Protein AF-A0A2V1P4N2-F1 (afdb_monomer)

Solvent-accessible surface area (backbone atoms only — not comparable to full-atom values): 5413 Å² total; per-residue (Å²): 138,85,81,80,79,82,78,78,50,67,86,40,73,65,31,40,52,53,49,50,51,52,49,52,50,54,50,50,53,49,51,61,58,66,68,59,76,42,69,71,52,50,62,48,48,64,73,46,69,59,47,36,70,72,46,47,44,36,50,70,76,67,57,51,78,63,78,56,53,78,71,56,49,60,57,41,40,74,46,61,57,85,56,35,48,56,71,40,66,110

Foldseek 3Di:
DDDPPPDQDCVDPVSVVVVVVVVVVVVVVCVVVVVVCDPVNVVVVVLCVLAAVVVVCCCPVVVPDWPDDSVVSNVLSVDDNVCSVVNGHD

Organism: NCBI:txid1914409

Sequence (90 aa):
MQSRTLSFNTTTSMGRLTLNILLSFAQFEREVIGERISDRYVSRLLRLAWLAPVVLERLVVRREPCAISLYDLCFVASLPWEEQSVRVFD

Radius of gyration: 22.71 Å; Cα contacts (8 Å, |Δi|>4): 51; chains: 1; bounding box: 44×24×64 Å

Secondary structure (DSSP, 8-state):
---------TTSHHHHHHHHHHHHHHHHHHHHHHTT--HHHHHHHHHHTTS-HHHHIIIIIS-PPPSS-HHHHHHHTTS-HHHHHHHHH-

Nearest PDB structures (foldseek):
  8rdw-assembly1_PO  TM=2.909E-01  e=4.876E+00  Psychrobacter urativorans

pLDDT: mean 75.49, std 11.6, range [38.22, 93.0]

Mean predicted aligned error: 13.63 Å

InterPro domains:
  IPR006119 Resolvase, N-terminal catalytic domain [PF00239] (8-39)
  IPR036162 Resolvase-like, N-terminal catalytic domain superfamily [G3DSA:3.40.50.1390] (2-52)
  IPR036162 Resolvase-like, N-terminal catalytic domain superfamily [SSF53041] (5-42)

Structure (mmCIF, N/CA/C/O backbone):
data_AF-A0A2V1P4N2-F1
#
_entry.id   AF-A0A2V1P4N2-F1
#
loop_
_atom_site.group_PDB
_atom_site.id
_atom_site.type_symbol
_atom_site.label_atom_id
_atom_site.label_alt_id
_atom_site.label_comp_id
_atom_site.label_asym_id
_atom_site.label_entity_id
_atom_site.label_seq_id
_atom_site.pdbx_PDB_ins_code
_atom_site.Cartn_x
_atom_site.Cartn_y
_atom_site.Cartn_z
_atom_site.occupancy
_atom_site.B_iso_or_equiv
_atom_site.auth_seq_id
_atom_site.auth_comp_id
_atom_site.auth_asym_id
_atom_site.auth_atom_id
_atom_site.pdbx_PDB_model_num
ATOM 1 N N . MET A 1 1 ? -8.796 -13.548 41.915 1.00 38.56 1 MET A N 1
ATOM 2 C CA . MET A 1 1 ? -8.816 -12.761 40.663 1.00 38.56 1 MET A CA 1
ATOM 3 C C . MET A 1 1 ? -10.172 -12.071 40.552 1.00 38.56 1 MET A C 1
ATOM 5 O O . MET A 1 1 ? -11.143 -12.736 40.223 1.00 38.56 1 MET A O 1
ATOM 9 N N . GLN A 1 2 ? -10.284 -10.790 40.918 1.00 38.22 2 GLN A N 1
ATOM 10 C CA . GLN A 1 2 ? -11.527 -10.027 40.732 1.00 38.22 2 GLN A CA 1
ATOM 11 C C . GLN A 1 2 ? -11.515 -9.402 39.335 1.00 38.22 2 GLN A C 1
ATOM 13 O O . GLN A 1 2 ? -10.726 -8.49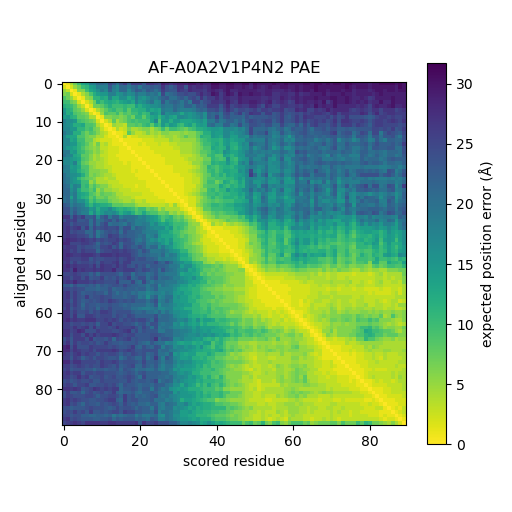9 39.067 1.00 38.22 2 GLN A O 1
ATOM 18 N N . SER A 1 3 ? -12.381 -9.890 38.448 1.00 50.25 3 SER A N 1
ATOM 19 C CA . SER A 1 3 ? -12.696 -9.195 37.201 1.00 50.25 3 SER A CA 1
ATOM 20 C C . SER A 1 3 ? -13.568 -7.9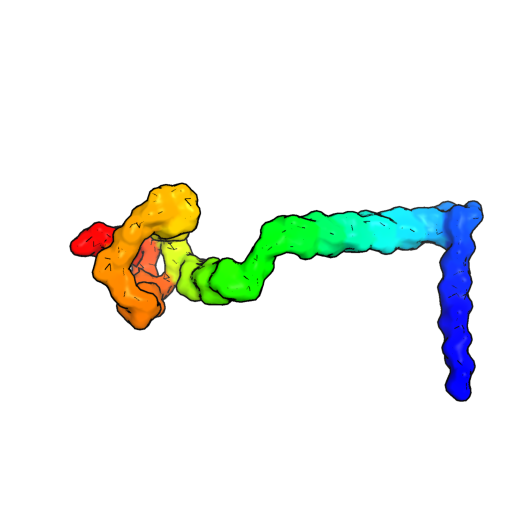87 37.552 1.00 50.25 3 SER A C 1
ATOM 22 O O . SER A 1 3 ? -14.701 -8.152 38.002 1.00 50.25 3 SER A O 1
ATOM 24 N N . ARG A 1 4 ? -13.028 -6.767 37.427 1.00 43.66 4 ARG A N 1
ATOM 25 C CA . ARG A 1 4 ? -13.820 -5.531 37.501 1.00 43.66 4 ARG A CA 1
ATOM 26 C C . ARG A 1 4 ? -14.647 -5.434 36.220 1.00 43.66 4 ARG A C 1
ATOM 28 O O . ARG A 1 4 ? -14.136 -5.000 35.191 1.00 43.66 4 ARG A O 1
ATOM 35 N N . THR A 1 5 ? -15.918 -5.812 36.270 1.00 54.97 5 THR A N 1
ATOM 36 C CA . THR A 1 5 ? -16.870 -5.503 35.199 1.00 54.97 5 THR A CA 1
ATOM 37 C C . THR A 1 5 ? -17.096 -3.993 35.198 1.00 54.97 5 THR A C 1
ATOM 39 O O . THR A 1 5 ? -17.778 -3.452 36.066 1.00 54.97 5 THR A O 1
ATOM 42 N N . LEU A 1 6 ? -16.470 -3.286 34.257 1.00 59.97 6 LEU A N 1
ATOM 43 C CA . LEU A 1 6 ? -16.695 -1.858 34.060 1.00 59.97 6 LEU A CA 1
ATOM 44 C C . LEU A 1 6 ? -18.074 -1.706 33.404 1.00 59.97 6 LEU A C 1
ATOM 46 O O . LEU A 1 6 ? -18.232 -1.890 32.201 1.00 59.97 6 LEU A O 1
ATOM 50 N N . SER A 1 7 ? -19.106 -1.496 34.221 1.00 61.56 7 SER A N 1
ATOM 51 C CA . SER A 1 7 ? -20.489 -1.416 33.751 1.00 61.56 7 SER A CA 1
ATOM 52 C C . SER A 1 7 ? -20.700 -0.131 32.947 1.00 61.56 7 SER A C 1
ATOM 54 O O . SER A 1 7 ? -20.766 0.960 33.518 1.00 61.56 7 SER A O 1
ATOM 56 N N . PHE A 1 8 ? -20.825 -0.245 31.625 1.00 60.44 8 PHE A N 1
ATOM 57 C CA . PHE A 1 8 ? -21.190 0.874 30.759 1.00 60.44 8 PHE A CA 1
ATOM 58 C C . PHE A 1 8 ? -22.694 1.138 30.855 1.00 60.44 8 PHE A C 1
ATOM 60 O O . PHE A 1 8 ? -23.514 0.353 30.386 1.00 60.44 8 PHE A O 1
ATOM 67 N N . ASN A 1 9 ? -23.065 2.247 31.492 1.00 61.47 9 ASN A N 1
ATOM 68 C CA . ASN A 1 9 ? -24.463 2.620 31.675 1.00 61.47 9 ASN A CA 1
ATOM 69 C C . ASN A 1 9 ? -24.954 3.487 30.500 1.00 61.47 9 ASN A C 1
ATOM 71 O O . ASN A 1 9 ? -24.665 4.685 30.441 1.00 61.47 9 ASN A O 1
ATOM 75 N N . THR A 1 10 ? -25.723 2.890 29.582 1.00 65.00 10 THR A N 1
ATOM 76 C CA . THR A 1 10 ? -26.271 3.511 28.351 1.00 65.00 10 THR A CA 1
ATOM 77 C C . THR A 1 10 ? -27.350 4.573 28.603 1.00 65.00 10 THR A C 1
ATOM 79 O O . THR A 1 10 ? -27.873 5.186 27.668 1.00 65.00 10 THR A O 1
ATOM 82 N N . THR A 1 11 ? -27.691 4.816 29.867 1.00 68.94 11 THR A N 1
ATOM 83 C CA . THR A 1 11 ? -28.680 5.821 30.280 1.00 68.94 11 THR A CA 1
ATOM 84 C C . THR A 1 11 ? -28.051 7.206 30.451 1.00 68.94 11 THR A C 1
ATOM 86 O O . THR A 1 11 ? -28.745 8.214 30.356 1.00 68.94 11 THR A O 1
ATOM 89 N N . THR A 1 12 ? -26.731 7.271 30.656 1.00 76.75 12 THR A N 1
ATOM 90 C CA . THR A 1 12 ? -25.981 8.531 30.763 1.00 76.75 12 THR A CA 1
ATOM 91 C C . THR A 1 12 ? -25.468 8.976 29.395 1.00 76.75 12 THR A C 1
ATOM 93 O O . THR A 1 12 ? -25.094 8.144 28.567 1.00 76.75 12 THR A O 1
ATOM 96 N N . SER A 1 13 ? -25.406 10.288 29.149 1.00 81.38 13 SER A N 1
ATOM 97 C CA . SER A 1 13 ? -24.896 10.841 27.883 1.00 81.38 13 SER A CA 1
ATOM 98 C C . SER A 1 13 ? -23.480 10.350 27.559 1.00 81.38 13 SER A C 1
ATOM 100 O O . SER A 1 13 ? -23.196 10.022 26.411 1.00 81.38 13 SER A O 1
ATOM 102 N N . MET A 1 14 ? -22.627 10.209 28.581 1.00 81.19 14 MET A N 1
ATOM 103 C CA . MET A 1 14 ? -21.284 9.638 28.443 1.00 81.19 14 MET A CA 1
ATOM 104 C C . MET A 1 14 ? -21.336 8.164 28.018 1.00 81.19 14 MET A C 1
ATOM 106 O O . MET A 1 14 ? -20.666 7.782 27.069 1.00 81.19 14 MET A O 1
ATOM 110 N N . GLY A 1 15 ? -22.181 7.338 28.646 1.00 80.94 15 GLY A N 1
ATOM 111 C CA . GLY A 1 15 ? -22.316 5.927 28.273 1.00 80.94 15 GLY A CA 1
ATOM 112 C C . GLY A 1 15 ? -22.873 5.713 26.862 1.00 80.94 15 GLY A C 1
ATOM 113 O O . GLY A 1 15 ? -22.457 4.777 26.185 1.00 80.94 15 GLY A O 1
ATOM 114 N N . ARG A 1 16 ? -23.756 6.600 26.381 1.00 83.62 16 ARG A N 1
ATOM 115 C CA . ARG A 1 16 ? -24.226 6.599 24.981 1.00 83.62 16 ARG A CA 1
ATOM 116 C C . ARG A 1 16 ? -23.134 7.011 24.004 1.00 83.62 16 ARG A C 1
ATOM 118 O O . ARG A 1 16 ? -23.016 6.395 22.953 1.00 83.62 16 ARG A O 1
ATOM 125 N N . LEU A 1 17 ? -22.339 8.025 24.343 1.00 87.06 17 LEU A N 1
ATOM 126 C CA . LEU A 1 17 ? -21.210 8.457 23.522 1.00 87.06 17 LEU A CA 1
ATOM 127 C C . LEU A 1 17 ? -20.159 7.348 23.419 1.00 87.06 17 LEU A C 1
ATOM 129 O O . LEU A 1 17 ? -19.748 7.006 22.315 1.00 87.06 17 LEU A O 1
ATOM 133 N N . THR A 1 18 ? -19.804 6.713 24.535 1.00 86.81 18 THR A N 1
ATOM 134 C CA . THR A 1 18 ? -18.881 5.574 24.526 1.00 86.81 18 THR A CA 1
ATOM 135 C C . THR A 1 18 ? -19.440 4.394 23.734 1.00 86.81 18 THR A C 1
ATOM 137 O O . THR A 1 18 ? -18.711 3.788 22.955 1.00 86.81 18 THR A O 1
ATOM 140 N N . LEU A 1 19 ? -20.735 4.087 23.871 1.00 86.62 19 LEU A N 1
ATOM 141 C CA . LEU A 1 19 ? -21.379 3.036 23.080 1.00 86.62 19 LEU A CA 1
ATOM 142 C C . LEU A 1 19 ? -21.369 3.359 21.578 1.00 86.62 19 LEU A C 1
ATOM 144 O O . LEU A 1 19 ? -21.058 2.480 20.783 1.00 86.62 19 LEU A O 1
ATOM 148 N N . ASN A 1 20 ? -21.669 4.601 21.192 1.00 88.50 20 ASN A N 1
ATOM 149 C CA . ASN A 1 20 ? -21.620 5.036 19.795 1.00 88.50 20 ASN A CA 1
ATOM 150 C C . ASN A 1 20 ? -20.207 4.932 19.223 1.00 88.50 20 ASN A C 1
ATOM 152 O O . ASN A 1 20 ? -20.047 4.449 18.111 1.00 88.50 20 ASN A O 1
ATOM 156 N N . ILE A 1 21 ? -19.180 5.307 19.991 1.00 88.62 21 ILE A N 1
ATOM 157 C CA . ILE A 1 21 ? -17.784 5.135 19.573 1.00 88.62 21 ILE A CA 1
ATOM 158 C C . ILE A 1 21 ? -17.483 3.651 19.326 1.00 88.62 21 ILE A C 1
ATOM 160 O O . ILE A 1 21 ? -16.972 3.302 18.266 1.00 88.62 21 ILE A O 1
ATOM 164 N N . LEU A 1 22 ? -17.841 2.768 20.263 1.00 93.00 22 LEU A N 1
ATOM 165 C CA . LEU A 1 22 ? -17.615 1.325 20.117 1.00 93.00 22 LEU A CA 1
ATOM 166 C C . LEU A 1 22 ? -18.380 0.728 18.928 1.00 93.00 22 LEU A C 1
ATOM 168 O O . LEU A 1 22 ? -17.834 -0.109 18.212 1.00 93.00 22 LEU A O 1
ATOM 172 N N . LEU A 1 23 ? -19.620 1.163 18.698 1.00 91.44 23 LEU A N 1
ATOM 173 C CA . LEU A 1 23 ? -20.424 0.746 17.549 1.00 91.44 23 LEU A CA 1
ATOM 174 C C . LEU A 1 23 ? -19.807 1.209 16.230 1.00 91.44 23 LEU A C 1
ATOM 176 O O . LEU A 1 23 ? -19.692 0.390 15.323 1.00 91.44 23 LEU A O 1
ATOM 180 N N . SER A 1 24 ? -19.352 2.460 16.138 1.00 90.50 24 SER A N 1
ATOM 181 C CA . SER A 1 24 ? -18.663 2.971 14.948 1.00 90.50 24 SER A CA 1
ATOM 182 C C . SER A 1 24 ? -17.385 2.186 14.652 1.00 90.50 24 SER A C 1
ATOM 184 O O . SER A 1 24 ? -17.147 1.824 13.504 1.00 90.50 24 SER A O 1
ATOM 186 N N . PHE A 1 25 ? -16.590 1.850 15.674 1.00 91.56 25 PHE A N 1
ATOM 187 C CA . PHE A 1 25 ? -15.414 0.990 15.500 1.00 91.56 25 PHE A CA 1
ATOM 188 C C . PHE A 1 25 ? -15.794 -0.420 15.040 1.00 91.56 25 PHE A C 1
ATOM 190 O O . PHE A 1 25 ? -15.195 -0.942 14.107 1.00 91.56 25 PHE A O 1
ATOM 197 N N . ALA A 1 26 ? -16.814 -1.032 15.643 1.00 88.19 26 ALA A N 1
ATOM 198 C CA . ALA A 1 26 ? -17.277 -2.357 15.238 1.00 88.19 26 ALA A CA 1
ATOM 199 C C . ALA A 1 26 ? -17.836 -2.376 13.803 1.00 88.19 26 ALA A C 1
ATOM 201 O O . ALA A 1 26 ? -17.688 -3.370 13.092 1.00 88.19 26 ALA A O 1
ATOM 202 N N . GLN A 1 27 ? -18.482 -1.289 13.375 1.00 87.94 27 GLN A N 1
ATOM 203 C CA . GLN A 1 27 ? -18.953 -1.109 12.003 1.00 87.94 27 GLN A CA 1
ATOM 204 C C . GLN A 1 27 ? -17.786 -0.960 11.027 1.00 87.94 27 GLN A C 1
ATOM 206 O O . GLN A 1 27 ? -17.760 -1.673 10.029 1.00 87.94 27 GLN A O 1
ATOM 211 N N . PHE A 1 28 ? -16.803 -0.122 11.353 1.00 86.31 28 PHE A N 1
ATOM 212 C CA . PHE A 1 28 ? -15.584 0.048 10.564 1.00 86.31 28 PHE A CA 1
ATOM 213 C C . PHE A 1 28 ? -14.819 -1.273 10.385 1.00 86.31 28 PHE A C 1
ATOM 215 O O . PHE A 1 28 ? -14.529 -1.675 9.263 1.00 86.31 28 PHE A O 1
ATOM 222 N N . GLU A 1 29 ? -14.568 -2.003 11.474 1.00 82.88 29 GLU A N 1
ATOM 223 C CA . GLU A 1 29 ? -13.913 -3.319 11.430 1.00 82.88 29 GLU A CA 1
ATOM 224 C C . GLU A 1 29 ? -14.687 -4.304 10.543 1.00 82.88 29 GLU A C 1
ATOM 226 O O . GLU A 1 29 ? -14.103 -5.045 9.754 1.00 82.88 29 GLU A O 1
ATOM 231 N N . ARG A 1 30 ? -16.025 -4.297 10.615 1.00 83.50 30 ARG A N 1
ATOM 232 C CA . ARG A 1 30 ? -16.869 -5.144 9.762 1.00 83.50 30 ARG A CA 1
ATOM 233 C C . ARG A 1 30 ? -16.789 -4.751 8.286 1.00 83.50 30 ARG A C 1
ATOM 235 O O . ARG A 1 30 ? -16.865 -5.647 7.449 1.00 83.50 30 ARG A O 1
ATOM 242 N N . GLU A 1 31 ? -16.656 -3.470 7.964 1.00 79.81 31 GLU A N 1
ATOM 243 C CA . GLU A 1 31 ? -16.491 -2.982 6.590 1.00 79.81 31 GLU A CA 1
ATOM 244 C C . GLU A 1 31 ? -15.127 -3.409 6.024 1.00 79.81 31 GLU A C 1
ATOM 246 O O . GLU A 1 31 ? -15.077 -4.073 4.989 1.00 79.81 31 GLU A O 1
ATOM 251 N N . VAL A 1 32 ? -14.045 -3.204 6.783 1.00 67.25 32 VAL A N 1
ATOM 252 C CA . VAL A 1 32 ? -12.675 -3.626 6.426 1.00 67.25 32 VAL A CA 1
ATOM 253 C C . VAL A 1 32 ? -12.564 -5.147 6.249 1.00 67.25 32 VAL A C 1
ATOM 255 O O . VAL A 1 32 ? -11.957 -5.635 5.295 1.00 67.25 32 VAL A O 1
ATOM 258 N N . ILE A 1 33 ? -13.174 -5.930 7.143 1.00 70.56 33 ILE A N 1
ATOM 259 C CA . ILE A 1 33 ? -13.198 -7.399 7.042 1.00 70.56 33 ILE A CA 1
ATOM 260 C C . ILE A 1 33 ? -14.140 -7.856 5.912 1.00 70.56 33 ILE A C 1
ATOM 262 O O . ILE A 1 33 ? -13.883 -8.865 5.245 1.00 70.56 33 ILE A O 1
ATOM 266 N N . GLY A 1 34 ? -15.233 -7.122 5.687 1.00 67.12 34 GLY A N 1
ATOM 267 C CA . GLY A 1 34 ? -16.246 -7.380 4.663 1.00 67.12 34 GLY A CA 1
ATOM 268 C C . GLY A 1 34 ? -15.715 -7.239 3.240 1.00 67.12 34 GLY A C 1
ATOM 269 O O . GLY A 1 34 ? -16.090 -8.035 2.378 1.00 67.12 34 GLY A O 1
ATOM 270 N N . GLU A 1 35 ? -14.768 -6.328 3.015 1.00 67.81 35 GLU A N 1
ATOM 271 C CA . GLU A 1 35 ? -14.048 -6.189 1.742 1.00 67.81 35 GLU A CA 1
ATOM 272 C C . GLU A 1 35 ? -13.191 -7.419 1.389 1.00 67.81 35 GLU A C 1
ATOM 274 O O . GLU A 1 35 ? -12.740 -7.549 0.251 1.00 67.81 35 GLU A O 1
ATOM 279 N N . ARG A 1 36 ? -12.998 -8.368 2.326 1.00 63.69 36 ARG A N 1
ATOM 280 C CA . ARG A 1 36 ? -12.262 -9.635 2.131 1.00 63.69 36 ARG A CA 1
ATOM 281 C C . ARG A 1 36 ? -10.958 -9.444 1.363 1.00 63.69 36 ARG A C 1
ATOM 283 O O . ARG A 1 36 ? -10.607 -10.239 0.485 1.00 63.69 36 ARG A O 1
ATOM 290 N N . ILE A 1 37 ? -10.218 -8.403 1.729 1.00 62.38 37 ILE A N 1
ATOM 291 C CA . ILE A 1 37 ? -8.874 -8.159 1.228 1.00 62.38 37 ILE A CA 1
ATOM 292 C C . ILE A 1 37 ? -8.012 -9.346 1.679 1.00 62.38 37 ILE A C 1
ATOM 294 O O . ILE A 1 37 ? -7.585 -9.443 2.825 1.00 62.38 37 ILE A O 1
ATOM 298 N N . SER A 1 38 ? -7.838 -10.324 0.789 1.00 71.12 38 SER A N 1
ATOM 299 C CA . SER A 1 38 ? -7.106 -11.555 1.088 1.00 71.12 38 SER A CA 1
ATOM 300 C C . SER A 1 38 ? -5.676 -11.211 1.495 1.00 71.12 38 SER A C 1
ATOM 302 O O . SER A 1 38 ? -5.046 -10.380 0.845 1.00 71.12 38 SER A O 1
ATOM 304 N N . ASP A 1 39 ? -5.115 -11.905 2.485 1.00 61.66 39 ASP A N 1
ATOM 305 C CA . ASP A 1 39 ? -3.689 -11.799 2.829 1.00 61.66 39 ASP A CA 1
ATOM 306 C C . ASP A 1 39 ? -2.788 -11.960 1.592 1.00 61.66 39 ASP A C 1
ATOM 308 O O . ASP A 1 39 ? -1.806 -11.245 1.414 1.00 61.66 39 ASP A O 1
ATOM 312 N N . ARG A 1 40 ? -3.196 -12.810 0.640 1.00 61.69 40 ARG A N 1
ATOM 313 C CA . ARG A 1 40 ? -2.513 -12.980 -0.647 1.00 61.69 40 ARG A CA 1
ATOM 314 C C . ARG A 1 40 ? -2.573 -11.729 -1.522 1.00 61.69 40 ARG A C 1
ATOM 316 O O . ARG A 1 40 ? -1.644 -11.471 -2.283 1.00 61.69 40 ARG A O 1
ATOM 323 N N . TYR A 1 41 ? -3.673 -10.989 -1.455 1.00 66.50 41 TYR A N 1
ATOM 324 C CA . TYR A 1 41 ? -3.870 -9.730 -2.164 1.00 66.50 41 TYR A CA 1
ATOM 325 C C . TYR A 1 41 ? -3.084 -8.599 -1.488 1.00 66.50 41 TYR A C 1
ATOM 327 O O . TYR A 1 41 ? -2.329 -7.923 -2.178 1.00 66.50 41 TYR A O 1
ATOM 335 N N . VAL A 1 42 ? -3.115 -8.486 -0.154 1.00 60.75 42 VAL A N 1
ATOM 336 C CA . VAL A 1 42 ? -2.264 -7.549 0.610 1.00 60.75 42 VAL A CA 1
ATOM 337 C C . VAL A 1 42 ? -0.783 -7.832 0.370 1.00 60.75 42 VAL A C 1
ATOM 339 O O . VAL A 1 42 ? -0.031 -6.939 0.008 1.00 60.75 42 VAL A O 1
ATOM 342 N N . SER A 1 43 ? -0.360 -9.091 0.458 1.00 60.66 43 SER A N 1
ATOM 343 C CA . SER A 1 43 ? 1.012 -9.529 0.179 1.00 60.66 43 SER A CA 1
ATOM 344 C C . SER A 1 43 ? 1.446 -9.305 -1.273 1.00 60.66 43 SER A C 1
ATOM 346 O O . SER A 1 43 ? 2.646 -9.285 -1.559 1.00 60.66 43 SER A O 1
ATOM 348 N N . ARG A 1 44 ? 0.506 -9.186 -2.219 1.00 63.47 44 ARG A N 1
ATOM 349 C CA . ARG A 1 44 ? 0.799 -8.743 -3.591 1.00 63.47 44 ARG A CA 1
ATOM 350 C C . ARG A 1 44 ? 0.901 -7.223 -3.639 1.00 63.47 44 ARG A C 1
ATOM 352 O O . ARG A 1 44 ? 1.900 -6.736 -4.138 1.00 63.47 44 ARG A O 1
ATOM 359 N N . LEU A 1 45 ? -0.041 -6.488 -3.056 1.00 65.44 45 LEU A N 1
ATOM 360 C CA . LEU A 1 45 ? -0.024 -5.023 -3.008 1.00 65.44 45 LEU A CA 1
ATOM 361 C C . LEU A 1 45 ? 1.200 -4.453 -2.281 1.00 65.44 45 LEU A C 1
ATOM 363 O O . LEU A 1 45 ? 1.812 -3.523 -2.784 1.00 65.44 45 LEU A O 1
ATOM 367 N N . LEU A 1 46 ? 1.617 -5.042 -1.158 1.00 61.22 46 LEU A N 1
ATOM 368 C CA . LEU A 1 46 ? 2.817 -4.638 -0.415 1.00 61.22 46 LEU A CA 1
ATOM 369 C C . LEU A 1 46 ? 4.094 -4.791 -1.248 1.00 61.22 46 LEU A C 1
ATOM 371 O O . LEU A 1 46 ? 4.994 -3.964 -1.147 1.00 61.22 46 LEU A O 1
ATOM 375 N N . ARG A 1 47 ? 4.163 -5.815 -2.111 1.00 63.34 47 ARG A N 1
ATOM 376 C CA . ARG A 1 47 ? 5.266 -5.973 -3.075 1.00 63.34 47 ARG A CA 1
ATOM 377 C C . ARG A 1 47 ? 5.238 -4.925 -4.184 1.00 63.34 47 ARG A C 1
ATOM 379 O O . ARG A 1 47 ? 6.278 -4.626 -4.752 1.00 63.34 47 ARG A O 1
ATOM 386 N N . LEU A 1 48 ? 4.069 -4.364 -4.470 1.00 68.31 48 LEU A N 1
ATOM 387 C CA . LEU A 1 48 ? 3.889 -3.307 -5.458 1.00 68.31 48 LEU A CA 1
ATOM 388 C C . LEU A 1 48 ? 3.930 -1.898 -4.833 1.00 68.31 48 LEU A C 1
ATOM 390 O O . LEU A 1 48 ? 3.906 -0.923 -5.573 1.00 68.31 48 LEU A O 1
ATOM 394 N N . ALA A 1 49 ? 4.007 -1.766 -3.502 1.00 71.00 49 ALA A N 1
ATOM 395 C CA . ALA A 1 49 ? 3.931 -0.482 -2.792 1.00 71.00 49 ALA A CA 1
ATOM 396 C C . ALA A 1 49 ? 5.051 0.506 -3.163 1.00 71.00 49 ALA A C 1
ATOM 398 O O . ALA A 1 49 ? 4.921 1.704 -2.930 1.00 71.00 49 ALA A O 1
ATOM 399 N N . TRP A 1 50 ? 6.136 -0.001 -3.748 1.00 77.31 50 TRP A N 1
ATOM 400 C CA . TRP A 1 50 ? 7.296 0.776 -4.185 1.00 77.31 50 TRP A CA 1
ATOM 401 C C . TRP A 1 50 ? 7.340 0.992 -5.705 1.00 77.31 50 TRP A C 1
ATOM 403 O O . TRP A 1 50 ? 8.304 1.558 -6.220 1.00 77.31 50 TRP A O 1
ATOM 413 N N . LEU A 1 51 ? 6.303 0.551 -6.425 1.00 81.44 51 LEU A N 1
ATOM 414 C CA . LEU A 1 51 ? 6.162 0.800 -7.853 1.00 81.44 51 LEU A CA 1
ATOM 415 C C . LEU A 1 51 ? 5.475 2.139 -8.119 1.00 81.44 51 LEU A C 1
ATOM 417 O O . LEU A 1 51 ? 4.616 2.590 -7.360 1.00 81.44 51 LEU A O 1
ATOM 421 N N . ALA A 1 52 ? 5.824 2.748 -9.247 1.00 83.94 52 ALA A N 1
ATOM 422 C CA . ALA A 1 52 ? 5.217 3.978 -9.716 1.00 83.94 52 ALA A CA 1
ATOM 423 C C . ALA A 1 52 ? 3.688 3.806 -9.869 1.00 83.94 52 ALA A C 1
ATOM 425 O O . ALA A 1 52 ? 3.227 2.755 -10.334 1.00 83.94 52 ALA A O 1
ATOM 426 N N . PRO A 1 53 ? 2.881 4.841 -9.566 1.00 82.75 53 PRO A N 1
ATOM 427 C CA . PRO A 1 53 ? 1.418 4.775 -9.656 1.00 82.75 53 PRO A CA 1
ATOM 428 C C . PRO A 1 53 ? 0.897 4.302 -11.021 1.00 82.75 53 PRO A C 1
ATOM 430 O O . PRO A 1 53 ? -0.071 3.550 -11.091 1.00 82.75 53 PRO A O 1
ATOM 433 N N . VAL A 1 54 ? 1.580 4.684 -12.105 1.00 84.81 54 VAL A N 1
ATOM 434 C CA . VAL A 1 54 ? 1.243 4.263 -13.475 1.00 84.81 54 VAL A CA 1
ATOM 435 C C . VAL A 1 54 ? 1.413 2.753 -13.688 1.00 84.81 54 VAL A C 1
ATOM 437 O O . VAL A 1 54 ? 0.623 2.128 -14.393 1.00 84.81 54 VAL A O 1
ATOM 440 N N . VAL A 1 55 ? 2.413 2.142 -13.047 1.00 83.81 55 VAL A N 1
ATOM 441 C CA . VAL A 1 55 ? 2.651 0.693 -13.104 1.00 83.81 55 VAL A CA 1
ATOM 442 C C . VAL A 1 55 ? 1.582 -0.039 -12.301 1.00 83.81 55 VAL A C 1
ATOM 444 O O . VAL A 1 55 ? 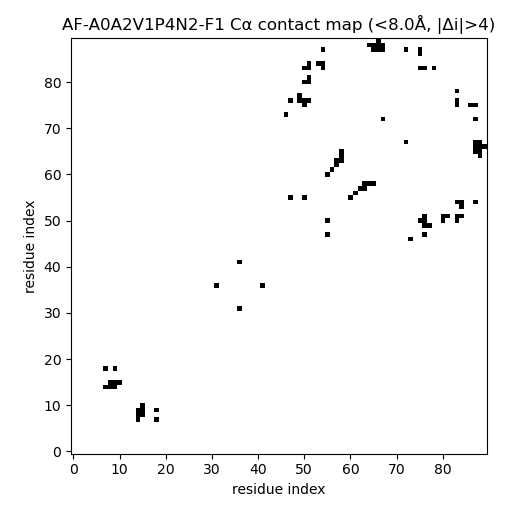1.023 -1.030 -12.767 1.00 83.81 55 VAL A O 1
ATOM 447 N N . LEU A 1 56 ? 1.241 0.485 -11.121 1.00 80.94 56 LEU A N 1
ATOM 448 C CA . LEU A 1 56 ? 0.162 -0.035 -10.281 1.00 80.94 56 LEU A CA 1
ATOM 449 C C . LEU A 1 56 ? -1.195 -0.011 -10.992 1.00 80.94 56 LEU A C 1
ATOM 451 O O . LEU A 1 56 ? -1.902 -1.018 -10.971 1.00 80.94 56 LEU A O 1
ATOM 455 N N . GLU A 1 57 ? -1.549 1.091 -11.656 1.00 83.44 57 GLU A N 1
ATOM 456 C CA . GLU A 1 57 ? -2.785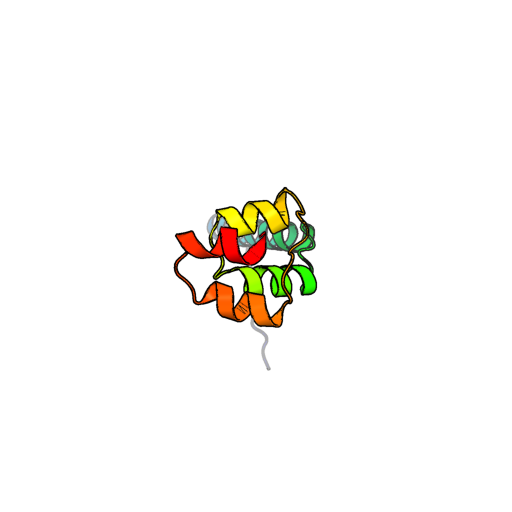 1.190 -12.442 1.00 83.44 57 GLU A CA 1
ATOM 457 C C . GLU A 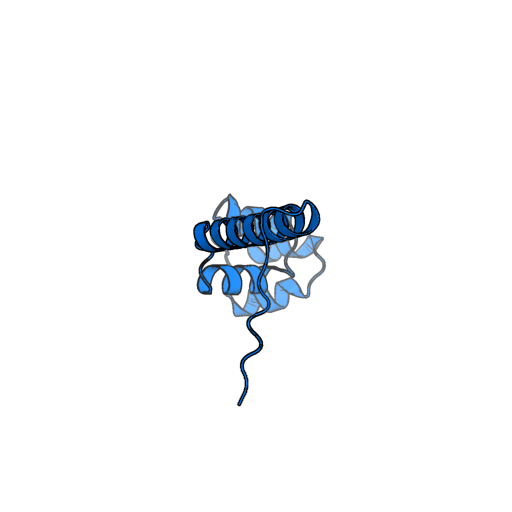1 57 ? -2.834 0.098 -13.519 1.00 83.44 57 GLU A C 1
ATOM 459 O O . GLU A 1 57 ? -3.821 -0.633 -13.636 1.00 83.44 57 GLU A O 1
ATOM 464 N N . ARG A 1 58 ? -1.748 -0.071 -14.276 1.00 83.00 58 ARG A N 1
ATOM 465 C CA . ARG A 1 58 ? -1.684 -1.062 -15.356 1.00 83.00 58 ARG A CA 1
ATOM 466 C C . ARG A 1 58 ? -1.763 -2.504 -14.849 1.00 83.00 58 ARG A C 1
ATOM 468 O O . ARG A 1 58 ? -2.519 -3.303 -15.400 1.00 83.00 58 ARG A O 1
ATOM 475 N N . LEU A 1 59 ? -1.075 -2.832 -13.755 1.00 78.62 59 LEU A N 1
ATOM 476 C CA . LEU A 1 59 ? -1.096 -4.182 -13.176 1.00 78.62 59 LEU A CA 1
ATOM 477 C C . LEU A 1 59 ? -2.415 -4.512 -12.463 1.00 78.62 59 LEU A C 1
ATOM 479 O O . LEU A 1 59 ? -2.913 -5.633 -12.575 1.00 78.62 59 LEU A O 1
ATOM 483 N N . 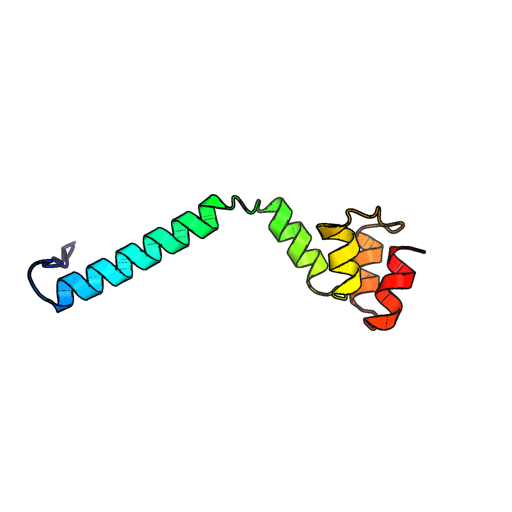VAL A 1 60 ? -2.975 -3.567 -11.702 1.00 77.56 60 VAL A N 1
ATOM 484 C CA . VAL A 1 60 ? -4.119 -3.820 -10.808 1.00 77.56 60 VAL A CA 1
ATOM 485 C C . VAL A 1 60 ? -5.449 -3.505 -11.484 1.00 77.56 60 VAL A C 1
ATOM 487 O O . VAL A 1 60 ? -6.372 -4.319 -11.421 1.00 77.56 60 VAL A O 1
ATOM 490 N N . VAL A 1 61 ? -5.553 -2.347 -12.142 1.00 78.38 61 VAL A N 1
ATOM 491 C CA . VAL A 1 61 ? -6.798 -1.879 -12.772 1.00 78.38 61 VAL A CA 1
ATOM 492 C C . VAL A 1 61 ? -6.937 -2.465 -14.172 1.00 78.38 61 VAL A C 1
ATOM 494 O O . VAL A 1 61 ? -7.976 -3.041 -14.492 1.00 78.38 61 VAL A O 1
ATOM 497 N N . ARG A 1 62 ? -5.888 -2.371 -14.998 1.00 79.06 62 ARG A N 1
ATOM 4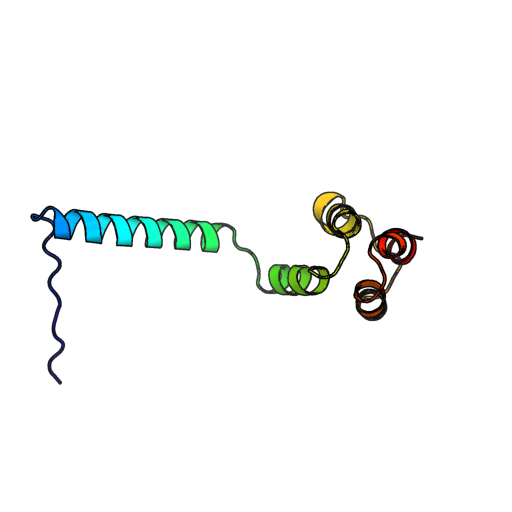98 C CA . ARG A 1 62 ? -5.934 -2.840 -16.397 1.00 79.06 62 ARG A CA 1
ATOM 499 C C . ARG A 1 62 ? -5.611 -4.323 -16.561 1.00 79.06 62 ARG A C 1
ATOM 501 O O . ARG A 1 62 ? -5.923 -4.890 -17.603 1.00 79.06 62 ARG A O 1
ATOM 508 N N . ARG A 1 63 ? -5.046 -4.961 -15.527 1.00 77.06 63 ARG A N 1
ATOM 509 C CA . ARG A 1 63 ? -4.585 -6.361 -15.543 1.00 77.06 63 ARG A CA 1
ATOM 510 C C . ARG A 1 63 ? -3.673 -6.668 -16.737 1.00 77.06 63 ARG A C 1
ATOM 512 O O . ARG A 1 63 ? -3.746 -7.756 -17.308 1.00 77.06 63 ARG A O 1
ATOM 519 N N . GLU A 1 64 ? -2.827 -5.711 -17.110 1.00 79.94 64 GLU A N 1
ATOM 520 C CA . GLU A 1 64 ? -1.839 -5.902 -18.170 1.00 79.94 64 GLU A CA 1
ATOM 521 C C . GLU A 1 64 ? -0.814 -6.963 -17.727 1.00 79.94 64 GLU A C 1
ATOM 523 O O . GLU A 1 64 ? -0.312 -6.895 -16.598 1.00 79.94 64 GLU A O 1
ATOM 528 N N . PRO A 1 65 ? -0.524 -7.977 -18.563 1.00 71.75 65 PRO A N 1
ATOM 529 C CA . PRO A 1 65 ? 0.471 -8.985 -18.229 1.00 71.75 65 PRO A CA 1
ATOM 530 C C . PRO A 1 65 ? 1.852 -8.329 -18.151 1.00 71.75 65 PRO A C 1
ATOM 532 O O . PRO A 1 65 ? 2.281 -7.666 -19.091 1.00 71.75 65 PRO A O 1
ATOM 535 N N . CYS A 1 66 ? 2.552 -8.514 -17.030 1.00 75.06 66 CYS A N 1
ATOM 536 C CA . CYS A 1 66 ? 3.933 -8.065 -16.907 1.00 75.06 66 CYS A CA 1
ATOM 537 C C . CYS A 1 66 ? 4.853 -8.988 -17.714 1.00 75.06 66 CYS A C 1
ATOM 539 O O . CYS A 1 66 ? 4.733 -10.214 -17.634 1.00 75.06 66 CYS A O 1
ATOM 541 N N . ALA A 1 67 ? 5.785 -8.401 -18.464 1.00 76.56 67 ALA A N 1
ATOM 542 C CA . ALA A 1 67 ? 6.768 -9.157 -19.240 1.00 76.56 67 ALA A CA 1
ATOM 543 C C . ALA A 1 67 ? 7.893 -9.7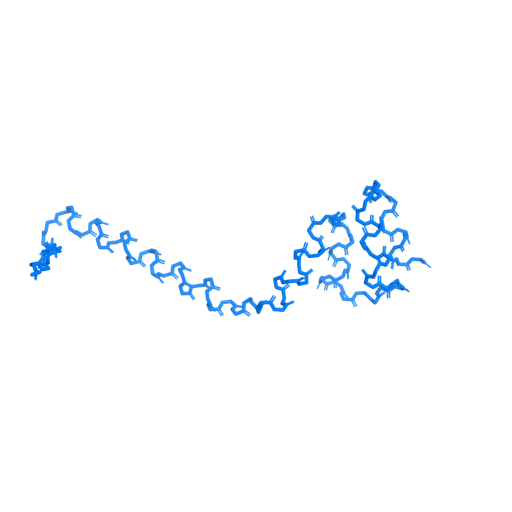33 -18.357 1.00 76.56 67 ALA A C 1
ATOM 545 O O . ALA A 1 67 ? 8.613 -10.640 -18.772 1.00 76.56 67 ALA A O 1
ATOM 546 N N . ILE A 1 68 ? 8.024 -9.231 -17.123 1.00 78.81 68 ILE A N 1
ATOM 547 C CA . ILE A 1 68 ? 9.133 -9.539 -16.215 1.00 78.81 68 ILE A CA 1
ATOM 548 C C . ILE A 1 68 ? 8.741 -10.451 -15.047 1.00 78.81 68 ILE A C 1
ATOM 550 O O . ILE A 1 68 ? 7.578 -10.530 -14.637 1.00 78.81 68 ILE A O 1
ATOM 554 N N . SER A 1 69 ? 9.739 -11.137 -14.481 1.00 79.38 69 SER A N 1
ATOM 555 C CA . SER A 1 69 ? 9.552 -12.011 -13.324 1.00 79.38 69 SER A CA 1
ATOM 556 C C . SER A 1 69 ? 9.322 -11.220 -12.029 1.00 79.38 69 SER A C 1
ATOM 558 O O . SER A 1 69 ? 9.671 -10.046 -11.910 1.00 79.38 69 SER A O 1
ATOM 560 N N . LEU A 1 70 ? 8.788 -11.889 -10.998 1.00 69.94 70 LEU A N 1
ATOM 561 C CA . LEU A 1 70 ? 8.648 -11.298 -9.659 1.00 69.94 70 LEU A CA 1
ATOM 562 C C . LEU A 1 70 ? 9.987 -10.868 -9.040 1.00 69.94 70 LEU A C 1
ATOM 564 O O . LEU A 1 70 ? 9.999 -9.962 -8.213 1.00 69.94 70 LEU A O 1
ATOM 568 N N . TYR A 1 71 ? 11.090 -11.526 -9.403 1.00 72.12 71 TYR A N 1
ATOM 569 C CA . TYR A 1 71 ? 12.419 -11.181 -8.901 1.00 72.12 71 TYR A CA 1
ATOM 570 C C . TYR A 1 71 ? 12.933 -9.890 -9.550 1.00 72.12 71 TYR A C 1
ATOM 572 O O . TYR A 1 71 ? 13.389 -8.987 -8.852 1.00 72.12 71 TYR A O 1
ATOM 580 N N . ASP A 1 72 ? 12.756 -9.757 -10.865 1.00 78.19 72 ASP A N 1
ATOM 581 C CA . ASP A 1 72 ? 13.141 -8.555 -11.615 1.00 78.19 72 ASP A CA 1
ATOM 582 C C . ASP A 1 72 ? 12.284 -7.346 -11.227 1.00 78.19 72 ASP A C 1
ATOM 584 O O . ASP A 1 72 ? 12.765 -6.215 -11.191 1.00 78.19 72 ASP A O 1
ATOM 588 N N . LEU A 1 73 ? 11.029 -7.580 -10.834 1.00 78.38 73 LEU A N 1
ATOM 589 C CA . LEU A 1 73 ? 10.135 -6.534 -10.341 1.00 78.38 73 LEU A CA 1
ATOM 590 C C . LEU A 1 73 ? 10.665 -5.860 -9.062 1.00 78.38 73 LEU A C 1
ATOM 592 O O . LEU A 1 73 ? 10.508 -4.650 -8.901 1.00 78.38 73 LEU A O 1
ATOM 596 N N . CYS A 1 74 ? 11.340 -6.604 -8.176 1.00 78.56 74 CYS A N 1
ATOM 597 C CA . CYS A 1 74 ? 11.998 -6.026 -6.996 1.00 78.56 74 CYS A CA 1
ATOM 598 C C . CYS A 1 74 ? 13.159 -5.097 -7.383 1.00 78.56 74 CYS A C 1
ATOM 600 O O . CYS A 1 74 ? 13.372 -4.073 -6.733 1.00 78.56 74 CYS A O 1
ATOM 602 N N . PHE A 1 75 ? 13.895 -5.430 -8.447 1.00 80.69 75 PHE A N 1
ATOM 603 C CA . PHE A 1 75 ? 14.936 -4.555 -8.983 1.00 80.69 75 PHE A CA 1
ATOM 604 C C . PHE A 1 75 ? 14.323 -3.286 -9.587 1.00 80.69 75 PHE A C 1
ATOM 606 O O . PHE A 1 75 ? 14.789 -2.185 -9.305 1.00 80.69 75 PHE A O 1
ATOM 613 N N . VAL A 1 76 ? 13.226 -3.419 -10.338 1.00 83.31 76 VAL A N 1
ATOM 614 C CA . VAL A 1 76 ? 12.505 -2.271 -10.910 1.00 83.31 76 VAL A CA 1
ATOM 615 C C . VAL A 1 76 ? 11.971 -1.328 -9.834 1.00 83.31 76 VAL A C 1
ATOM 617 O O . VAL A 1 76 ? 12.070 -0.116 -9.994 1.00 83.31 76 VAL A O 1
ATOM 620 N N . ALA A 1 77 ? 11.479 -1.852 -8.712 1.00 81.38 77 ALA A N 1
ATOM 621 C CA . ALA A 1 77 ? 11.027 -1.031 -7.588 1.00 81.38 77 ALA A CA 1
ATOM 622 C C . ALA A 1 77 ? 12.134 -0.135 -6.992 1.00 81.38 77 ALA A C 1
ATOM 624 O O . ALA A 1 77 ? 11.830 0.836 -6.305 1.00 81.38 77 ALA A O 1
ATOM 625 N N . SER A 1 78 ? 13.408 -0.437 -7.266 1.00 82.94 78 SER A N 1
ATOM 626 C CA . SER A 1 78 ? 14.559 0.377 -6.850 1.00 82.94 78 SER A CA 1
ATOM 627 C C . SER A 1 78 ? 14.964 1.441 -7.883 1.00 82.94 78 SER A C 1
ATOM 629 O O . SER A 1 78 ? 15.829 2.266 -7.595 1.00 82.94 78 SER A O 1
ATOM 631 N N . LEU A 1 79 ? 14.374 1.427 -9.085 1.00 85.25 79 LEU A N 1
ATOM 632 C CA . LEU A 1 79 ? 14.636 2.402 -10.148 1.00 85.25 79 LEU A CA 1
ATOM 633 C C . LEU A 1 79 ? 13.790 3.677 -9.972 1.00 85.25 79 LEU A C 1
ATOM 635 O O . LEU A 1 79 ? 12.720 3.624 -9.353 1.00 85.25 79 LEU A O 1
ATOM 639 N N . PRO A 1 80 ? 14.208 4.817 -10.558 1.00 85.62 80 PRO A N 1
ATOM 640 C CA . PRO A 1 80 ? 13.379 6.016 -10.639 1.00 85.62 80 PRO A CA 1
ATOM 641 C C . PRO A 1 80 ? 12.027 5.716 -11.292 1.00 85.62 80 PRO A C 1
ATOM 643 O O . PRO A 1 80 ? 11.954 4.978 -12.272 1.00 85.62 80 PRO A O 1
ATOM 646 N N . TRP A 1 81 ? 10.950 6.311 -10.773 1.00 84.31 81 TRP A N 1
ATOM 647 C CA . TRP A 1 81 ? 9.574 6.013 -11.197 1.00 84.31 81 TRP A CA 1
ATOM 648 C C . TRP A 1 81 ? 9.316 6.186 -12.701 1.00 84.31 81 TRP A C 1
ATOM 650 O O . TRP A 1 81 ? 8.497 5.458 -13.259 1.00 84.31 81 TRP A O 1
ATOM 660 N N . GLU A 1 82 ? 10.026 7.105 -13.358 1.00 85.06 82 GLU A N 1
ATOM 661 C CA . GLU A 1 82 ? 9.921 7.360 -14.802 1.00 85.06 82 GLU A CA 1
ATOM 662 C C . GLU A 1 82 ? 10.331 6.138 -15.643 1.00 85.06 82 GLU A C 1
ATOM 664 O O . GLU A 1 82 ? 9.694 5.828 -16.649 1.00 85.06 82 GLU A O 1
ATOM 669 N N . GLU A 1 83 ? 11.336 5.387 -15.188 1.00 85.44 83 GLU A N 1
ATOM 670 C CA . GLU A 1 83 ? 11.900 4.234 -15.903 1.00 85.44 83 GLU A CA 1
ATOM 671 C C . GLU A 1 83 ? 11.157 2.923 -15.614 1.00 85.44 83 GLU A C 1
ATOM 673 O O . GLU A 1 83 ? 11.297 1.939 -16.345 1.00 85.44 83 GLU A O 1
ATOM 678 N N . GLN A 1 84 ? 10.348 2.889 -14.551 1.00 85.88 84 GLN A N 1
ATOM 679 C CA . GLN A 1 84 ? 9.697 1.658 -14.108 1.00 85.88 84 GLN A CA 1
ATOM 680 C C . GLN A 1 84 ? 8.648 1.151 -15.101 1.00 85.88 84 GLN A C 1
ATOM 682 O O . GLN A 1 84 ? 8.498 -0.055 -15.262 1.00 85.88 84 GLN A O 1
ATOM 687 N N . SER A 1 85 ? 7.923 2.049 -15.777 1.00 82.56 85 SER A N 1
ATOM 688 C CA . SER A 1 85 ? 6.864 1.652 -16.717 1.00 82.56 85 SER A CA 1
ATOM 689 C C . SER A 1 85 ? 7.408 0.919 -17.944 1.00 82.56 85 SER A C 1
ATOM 691 O O . SER A 1 85 ? 6.937 -0.172 -18.249 1.00 82.56 85 SER A O 1
ATOM 693 N N . VAL A 1 86 ? 8.449 1.471 -18.569 1.00 83.94 86 VAL A N 1
ATOM 694 C CA . VAL A 1 86 ? 9.166 0.866 -19.700 1.00 83.94 86 VAL A CA 1
ATOM 695 C C . VAL A 1 86 ? 9.694 -0.510 -19.294 1.00 83.94 86 VAL A C 1
ATOM 697 O O . VAL A 1 86 ? 9.400 -1.505 -19.935 1.00 83.94 86 VAL A O 1
ATOM 700 N N . ARG A 1 87 ? 10.377 -0.619 -18.147 1.00 83.19 87 ARG A N 1
ATOM 701 C CA . ARG A 1 87 ? 10.985 -1.886 -17.700 1.00 83.19 87 ARG A CA 1
ATOM 702 C C . ARG A 1 87 ? 10.008 -3.008 -17.336 1.00 83.19 87 ARG A C 1
ATOM 704 O O . ARG A 1 87 ? 10.440 -4.153 -17.262 1.00 83.19 87 ARG A O 1
ATOM 711 N N . VAL A 1 88 ? 8.750 -2.704 -17.015 1.00 82.12 88 VAL A N 1
ATOM 712 C CA . VAL A 1 88 ? 7.757 -3.721 -16.604 1.00 82.12 88 VAL A CA 1
ATOM 713 C C . VAL A 1 88 ? 6.971 -4.262 -17.797 1.00 82.12 88 VAL A C 1
ATOM 715 O O . VAL A 1 88 ? 6.506 -5.408 -17.745 1.00 82.12 88 VAL A O 1
ATOM 718 N N . PHE A 1 89 ? 6.800 -3.442 -18.836 1.00 81.38 89 PHE A N 1
ATOM 719 C CA . PHE A 1 89 ? 5.856 -3.695 -19.924 1.00 81.38 89 PHE A CA 1
ATOM 720 C C . PHE A 1 89 ? 6.473 -3.727 -21.333 1.00 81.38 89 PHE A C 1
ATOM 722 O O . PHE A 1 89 ? 5.788 -4.227 -22.223 1.00 81.38 89 PHE A O 1
ATOM 729 N N . ASP A 1 90 ? 7.710 -3.255 -21.533 1.00 76.25 90 ASP A N 1
ATOM 730 C CA . ASP A 1 90 ? 8.508 -3.469 -22.758 1.00 76.25 90 ASP A CA 1
ATOM 731 C C . ASP A 1 90 ? 9.493 -4.639 -22.585 1.00 76.25 90 ASP A C 1
ATOM 733 O O . AS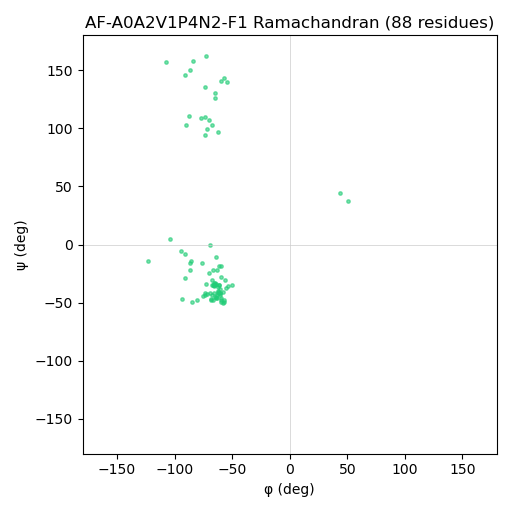P A 1 90 ? 9.690 -5.393 -23.567 1.00 76.25 90 ASP A O 1
#